Protein AF-A0A846UA89-F1 (afdb_monomer_lite)

Sequence (80 aa):
MQPKAIAHPTDSRLLNRAREQLVDAAKDAGIELRQSNARVGPAAEHQAGRYAHARQYPCMQREIRKLRTWLGRMRPANPS

Foldseek 3Di:
DDPPCPPPQQVLVVLLVVLVVVLVVCVVVVFDFPDSCNPVSVVLSVVLVVCVVVVVVVSNVVSSVVSVVVVVSRDGPDDD

Secondary structure (DSSP, 8-state):
----------HHHHHHHHHHHHHHHHHHTTPPBS---TTHHHHHHHHHHHHHHTT-HHHHHHHHHHHHHHHHH-PBPPP-

Structure (mmCIF, N/CA/C/O backbone):
data_AF-A0A846UA89-F1
#
_entry.id   AF-A0A846UA89-F1
#
loop_
_atom_site.group_PDB
_atom_site.id
_atom_site.type_symbol
_atom_site.label_atom_id
_atom_site.label_alt_id
_atom_site.label_comp_id
_atom_site.label_asym_id
_atom_site.label_entity_id
_atom_site.label_seq_id
_atom_site.pdbx_PDB_ins_code
_atom_site.Cartn_x
_atom_site.Cartn_y
_atom_site.Cartn_z
_atom_site.occupancy
_atom_site.B_iso_or_equiv
_atom_site.auth_seq_id
_atom_site.auth_comp_id
_atom_site.auth_asym_id
_atom_site.auth_atom_id
_atom_site.pdbx_PDB_model_num
ATOM 1 N N . MET A 1 1 ? 10.192 -27.231 -19.895 1.00 56.84 1 MET A N 1
ATOM 2 C CA . MET A 1 1 ? 9.733 -26.580 -18.648 1.00 56.84 1 MET A CA 1
ATOM 3 C C . MET A 1 1 ? 9.537 -25.099 -18.936 1.00 56.84 1 MET A C 1
ATOM 5 O O . MET A 1 1 ? 10.512 -24.445 -19.280 1.00 56.84 1 MET A O 1
ATOM 9 N N . GLN A 1 2 ? 8.306 -24.580 -18.897 1.00 50.50 2 GLN A N 1
ATOM 10 C CA . GLN A 1 2 ? 8.084 -23.132 -19.012 1.00 50.50 2 GLN A CA 1
ATOM 11 C C . GLN A 1 2 ? 8.357 -22.486 -17.648 1.00 50.50 2 GLN A C 1
ATOM 13 O O . GLN A 1 2 ? 7.820 -22.985 -16.653 1.00 50.50 2 GLN A O 1
ATOM 18 N N . PRO A 1 3 ? 9.153 -21.406 -17.555 1.00 50.66 3 PRO A N 1
ATOM 19 C CA . PRO A 1 3 ? 9.249 -20.666 -16.311 1.00 50.66 3 PRO A CA 1
ATOM 20 C C . PRO A 1 3 ? 7.872 -20.051 -16.056 1.00 50.66 3 PRO A C 1
ATOM 22 O O . PRO A 1 3 ? 7.419 -19.166 -16.780 1.00 50.66 3 PRO A O 1
ATOM 25 N N . LYS A 1 4 ? 7.168 -20.569 -15.043 1.00 49.16 4 LYS A N 1
ATOM 26 C CA . LYS A 1 4 ? 5.995 -19.909 -14.474 1.00 49.16 4 LYS A CA 1
ATOM 27 C C . LYS A 1 4 ? 6.476 -18.503 -14.130 1.00 49.16 4 LYS A C 1
ATOM 29 O O . LYS A 1 4 ? 7.468 -18.371 -13.417 1.00 49.16 4 LYS A O 1
ATOM 34 N N . ALA A 1 5 ? 5.841 -17.473 -14.676 1.00 41.22 5 ALA A N 1
ATOM 35 C CA . ALA A 1 5 ? 6.143 -16.100 -14.307 1.00 41.22 5 ALA A CA 1
ATOM 36 C C . ALA A 1 5 ? 5.768 -15.919 -12.829 1.00 41.22 5 ALA A C 1
ATOM 38 O O . ALA A 1 5 ? 4.652 -15.526 -12.499 1.00 41.22 5 ALA A O 1
ATOM 39 N N . ILE A 1 6 ? 6.678 -16.283 -11.925 1.00 41.97 6 ILE A N 1
ATOM 40 C CA . ILE A 1 6 ? 6.585 -15.965 -10.510 1.00 41.97 6 ILE A CA 1
ATOM 41 C C . ILE A 1 6 ? 6.919 -14.481 -10.455 1.00 41.97 6 ILE A C 1
ATOM 43 O O . ILE A 1 6 ? 8.072 -14.084 -10.310 1.00 41.97 6 ILE A O 1
ATOM 47 N N . ALA A 1 7 ? 5.909 -13.648 -10.700 1.00 50.06 7 ALA A N 1
ATOM 48 C CA . ALA A 1 7 ? 6.024 -12.224 -10.468 1.00 50.06 7 ALA A CA 1
ATOM 49 C C . ALA A 1 7 ? 6.357 -12.058 -8.985 1.00 50.06 7 ALA A C 1
ATOM 51 O O . ALA A 1 7 ? 5.514 -12.333 -8.127 1.00 50.06 7 ALA A O 1
ATOM 52 N N . HIS A 1 8 ? 7.594 -11.660 -8.680 1.00 48.94 8 HIS A N 1
ATOM 53 C CA . HIS A 1 8 ? 7.937 -11.218 -7.337 1.00 48.94 8 HIS A CA 1
ATOM 54 C C . HIS A 1 8 ? 6.926 -10.129 -6.976 1.00 48.94 8 HIS A C 1
ATOM 56 O O . HIS A 1 8 ? 6.792 -9.173 -7.750 1.00 48.94 8 HIS A O 1
ATOM 62 N N . PRO A 1 9 ? 6.147 -10.288 -5.891 1.00 54.94 9 PRO A N 1
ATOM 63 C CA . PRO A 1 9 ? 5.158 -9.292 -5.534 1.00 54.94 9 PRO A CA 1
ATOM 64 C C . PRO A 1 9 ? 5.898 -7.971 -5.372 1.00 54.94 9 PRO A C 1
ATOM 66 O O . PRO A 1 9 ? 6.768 -7.838 -4.517 1.00 54.94 9 PRO A O 1
ATOM 69 N N . THR A 1 10 ? 5.598 -7.008 -6.241 1.00 65.06 10 THR A N 1
ATOM 70 C CA . THR A 1 10 ? 6.075 -5.643 -6.058 1.00 65.06 10 THR A CA 1
ATOM 71 C C . THR A 1 10 ? 5.583 -5.191 -4.689 1.00 65.06 10 THR A C 1
ATOM 73 O O . THR A 1 10 ? 4.416 -5.427 -4.359 1.00 65.06 10 THR A O 1
ATOM 76 N N . ASP A 1 11 ? 6.445 -4.549 -3.896 1.00 69.88 11 ASP A N 1
ATOM 77 C CA . ASP A 1 11 ? 6.123 -4.080 -2.541 1.00 69.88 11 ASP A CA 1
ATOM 78 C C . ASP A 1 11 ? 4.778 -3.330 -2.471 1.00 69.88 11 ASP A C 1
ATOM 80 O O . ASP A 1 11 ? 4.099 -3.349 -1.448 1.00 69.88 11 ASP A O 1
ATOM 84 N N . SER A 1 12 ? 4.338 -2.719 -3.578 1.00 71.62 12 SER A N 1
ATOM 85 C CA . SER A 1 12 ? 3.028 -2.081 -3.729 1.00 71.62 12 SER A CA 1
ATOM 86 C C . SER A 1 12 ? 1.837 -2.987 -3.394 1.00 71.62 12 SER A C 1
ATOM 88 O O . SER A 1 12 ? 0.917 -2.525 -2.723 1.00 71.62 12 SER A O 1
ATOM 90 N N . ARG A 1 13 ? 1.844 -4.262 -3.804 1.00 78.31 13 ARG A N 1
ATOM 91 C CA . ARG A 1 13 ? 0.749 -5.210 -3.535 1.00 78.31 13 ARG A CA 1
ATOM 92 C C . ARG A 1 13 ? 0.689 -5.590 -2.060 1.00 78.31 13 ARG A C 1
ATOM 94 O O . ARG A 1 13 ? -0.388 -5.614 -1.469 1.00 78.31 13 ARG A O 1
ATOM 101 N N . LEU A 1 14 ? 1.852 -5.832 -1.452 1.00 82.38 14 LEU A N 1
ATOM 102 C CA . LEU A 1 14 ? 1.958 -6.123 -0.022 1.00 82.38 14 LEU A CA 1
ATOM 103 C C . LEU A 1 14 ? 1.503 -4.920 0.816 1.00 82.38 14 LEU A C 1
ATOM 105 O O . LEU A 1 14 ? 0.733 -5.079 1.758 1.00 82.38 14 LEU A O 1
ATOM 109 N N . LEU A 1 15 ? 1.911 -3.708 0.431 1.00 78.81 15 LEU A N 1
ATOM 110 C CA . LEU A 1 15 ? 1.494 -2.467 1.087 1.00 78.81 15 LEU A CA 1
ATOM 111 C C . LEU A 1 15 ? -0.004 -2.190 0.920 1.00 78.81 15 LEU A C 1
ATOM 113 O O . LEU A 1 15 ? -0.647 -1.720 1.858 1.00 78.81 15 LEU A O 1
ATOM 117 N N . ASN A 1 16 ? -0.576 -2.495 -0.249 1.00 80.81 16 ASN A N 1
ATOM 118 C CA . ASN A 1 16 ? -2.014 -2.384 -0.478 1.00 80.81 16 ASN A CA 1
ATOM 119 C C . ASN A 1 16 ? -2.788 -3.342 0.440 1.00 80.81 16 ASN A C 1
ATOM 121 O O . ASN A 1 16 ? -3.715 -2.923 1.132 1.00 80.81 16 ASN A O 1
ATOM 125 N N . ARG A 1 17 ? -2.328 -4.594 0.532 1.00 84.19 17 ARG A N 1
ATOM 126 C CA . ARG A 1 17 ? -2.921 -5.622 1.392 1.00 84.19 17 ARG A CA 1
ATOM 127 C C . ARG A 1 17 ? -2.778 -5.317 2.885 1.00 84.19 17 ARG A C 1
ATOM 129 O O . ARG A 1 17 ? -3.691 -5.600 3.653 1.00 84.19 17 ARG A O 1
ATOM 136 N N . ALA A 1 18 ? -1.652 -4.744 3.307 1.00 84.38 18 ALA A N 1
ATOM 137 C CA . ALA A 1 18 ? -1.455 -4.287 4.682 1.00 84.38 18 ALA A CA 1
ATOM 138 C C . ALA A 1 18 ? -2.410 -3.136 5.033 1.00 84.38 18 ALA A C 1
ATOM 140 O O . ALA A 1 18 ? -2.956 -3.099 6.132 1.00 84.38 18 ALA A O 1
ATOM 141 N N . ARG A 1 19 ? -2.666 -2.226 4.083 1.00 82.38 19 ARG A N 1
ATOM 142 C CA . ARG A 1 19 ? -3.656 -1.158 4.260 1.00 82.38 19 ARG A CA 1
ATOM 143 C C . ARG A 1 19 ? -5.071 -1.715 4.419 1.00 82.38 19 ARG A C 1
ATOM 145 O O . ARG A 1 19 ? -5.780 -1.259 5.304 1.00 82.38 19 ARG A O 1
ATOM 152 N N . GLU A 1 20 ? -5.480 -2.657 3.567 1.00 83.75 20 GLU A N 1
ATOM 153 C CA . GLU A 1 20 ? -6.795 -3.314 3.667 1.00 83.75 20 GLU A CA 1
ATOM 154 C C . GLU A 1 20 ? -6.998 -3.916 5.059 1.00 83.75 20 GLU A C 1
ATOM 156 O O . GLU A 1 20 ? -7.952 -3.559 5.739 1.00 83.75 20 GLU A O 1
ATOM 161 N N . GLN A 1 21 ? -6.031 -4.711 5.527 1.00 86.00 21 GLN A N 1
ATOM 162 C CA . GLN A 1 21 ? -6.073 -5.311 6.863 1.00 86.00 21 GLN A CA 1
ATOM 163 C C . GLN A 1 21 ? -6.153 -4.270 7.985 1.00 86.00 21 GLN A C 1
ATOM 165 O O . GLN A 1 21 ? -6.893 -4.466 8.940 1.00 86.00 21 GLN A O 1
ATOM 170 N N . LEU A 1 22 ? -5.423 -3.155 7.878 1.00 81.75 22 LEU A N 1
ATOM 171 C CA . LEU A 1 22 ? -5.481 -2.084 8.876 1.00 81.75 22 LEU A CA 1
ATOM 172 C C . LEU A 1 22 ? -6.860 -1.406 8.909 1.00 81.75 22 LEU A C 1
ATOM 174 O O . LEU A 1 22 ? -7.365 -1.078 9.979 1.00 81.75 22 LEU A O 1
ATOM 178 N N . VAL A 1 23 ? -7.463 -1.179 7.739 1.00 82.06 23 VAL A N 1
ATOM 179 C CA . VAL A 1 23 ? -8.797 -0.574 7.631 1.00 82.06 23 VAL A CA 1
ATOM 180 C C . VAL A 1 23 ? -9.861 -1.511 8.191 1.00 82.06 23 VAL A C 1
ATOM 182 O O . VAL A 1 23 ? -10.747 -1.044 8.901 1.00 82.06 23 VAL A O 1
ATOM 185 N N . ASP A 1 24 ? -9.773 -2.805 7.896 1.00 84.44 24 ASP A N 1
ATOM 186 C CA . ASP A 1 24 ? -10.715 -3.797 8.412 1.00 84.44 24 ASP A CA 1
ATOM 187 C C . ASP A 1 24 ? -10.565 -3.958 9.931 1.00 84.44 24 ASP A C 1
ATOM 189 O O . ASP A 1 24 ? -11.552 -3.828 10.648 1.00 84.44 24 ASP A O 1
ATOM 193 N N . ALA A 1 25 ? -9.334 -4.054 10.448 1.00 84.38 25 ALA A N 1
ATOM 194 C CA . ALA A 1 25 ? -9.081 -4.085 11.890 1.00 84.38 25 ALA A CA 1
ATOM 195 C C . ALA A 1 25 ? -9.590 -2.825 12.617 1.00 84.38 25 ALA A C 1
ATOM 197 O O . ALA A 1 25 ? -10.094 -2.911 13.735 1.00 84.38 25 ALA A O 1
ATOM 198 N N . ALA A 1 26 ? -9.483 -1.644 11.997 1.00 80.00 26 ALA A N 1
ATOM 199 C CA . ALA A 1 26 ? -10.013 -0.411 12.575 1.00 80.00 26 ALA A CA 1
ATOM 200 C C . ALA A 1 26 ? -11.549 -0.391 12.605 1.00 80.00 26 ALA A C 1
ATOM 202 O O . ALA A 1 26 ? -12.126 0.063 13.591 1.00 80.00 26 ALA A O 1
ATOM 203 N N . LYS A 1 27 ? -12.212 -0.912 11.562 1.00 80.75 27 LYS A N 1
ATOM 204 C CA . LYS A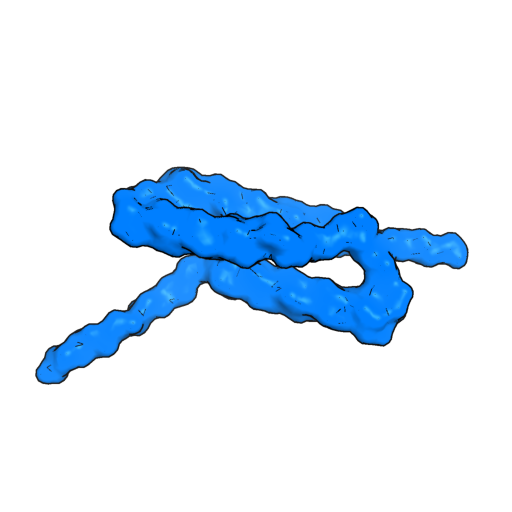 1 27 ? -13.675 -1.068 11.547 1.00 80.75 27 LYS A CA 1
ATOM 205 C C . LYS A 1 27 ? -14.144 -2.046 12.616 1.00 80.75 27 LYS A C 1
ATOM 207 O O . LYS A 1 27 ? -15.086 -1.724 13.331 1.00 80.75 27 LYS A O 1
ATOM 212 N N . ASP A 1 28 ? -13.469 -3.187 12.747 1.00 83.12 28 ASP A N 1
ATOM 213 C CA . ASP A 1 28 ? -13.784 -4.199 13.761 1.00 83.12 28 ASP A CA 1
ATOM 214 C C . ASP A 1 28 ? -13.618 -3.639 15.180 1.00 83.12 28 ASP A C 1
ATOM 216 O O . ASP A 1 28 ? -14.411 -3.933 16.070 1.00 83.12 28 ASP A O 1
ATOM 220 N N . ALA A 1 29 ? -12.625 -2.770 15.382 1.00 82.81 29 ALA A N 1
ATOM 221 C CA . ALA A 1 29 ? -12.408 -2.067 16.642 1.00 82.81 29 ALA A CA 1
ATOM 222 C C . ALA A 1 29 ? -13.360 -0.871 16.870 1.00 82.81 29 ALA A C 1
ATOM 224 O O . ALA A 1 29 ? -13.268 -0.221 17.911 1.00 82.81 29 ALA A O 1
ATOM 225 N N . GLY A 1 30 ? -14.239 -0.535 15.916 1.00 79.38 30 GLY A N 1
ATOM 226 C CA . GLY A 1 30 ? -15.111 0.645 15.994 1.00 79.38 30 GLY A CA 1
ATOM 227 C C . GLY A 1 30 ? -14.356 1.980 15.959 1.00 79.38 30 GLY A C 1
ATOM 228 O O . GLY A 1 30 ? -14.885 3.009 16.372 1.00 79.38 30 GLY A O 1
ATOM 229 N N . ILE A 1 31 ? -13.107 1.973 15.487 1.00 77.94 31 ILE A N 1
ATOM 230 C CA . ILE A 1 31 ? -12.237 3.144 15.424 1.00 77.94 31 ILE A CA 1
ATOM 231 C C . ILE A 1 31 ? -12.414 3.817 14.066 1.00 77.94 31 ILE A C 1
ATOM 233 O O . ILE A 1 31 ? -12.044 3.278 13.019 1.00 77.94 31 ILE A O 1
ATOM 237 N N . GLU A 1 32 ? -12.892 5.058 14.077 1.00 70.38 32 GLU A N 1
ATOM 238 C CA . GLU A 1 32 ? -12.921 5.863 12.864 1.00 70.38 32 GLU A CA 1
ATOM 239 C C . GLU A 1 32 ? -11.499 6.276 12.456 1.00 70.38 32 GLU A C 1
ATOM 241 O O . GLU A 1 32 ? -10.776 6.995 13.153 1.00 70.38 32 GLU A O 1
ATOM 246 N N . LEU A 1 33 ? -11.065 5.821 11.281 1.00 69.94 33 LEU A N 1
ATOM 247 C CA . LEU A 1 33 ? -9.830 6.302 10.676 1.00 69.94 33 LEU A CA 1
ATOM 248 C C . LEU A 1 33 ? -10.094 7.659 10.030 1.00 69.94 33 LEU A C 1
ATOM 250 O O . LEU A 1 33 ? -10.807 7.749 9.031 1.00 69.94 33 LEU A O 1
ATOM 254 N N . ARG A 1 34 ? -9.424 8.705 10.532 1.00 67.12 34 ARG A N 1
ATOM 255 C CA . ARG A 1 34 ? -9.487 10.073 9.980 1.00 67.12 34 ARG A CA 1
ATOM 256 C C . ARG A 1 34 ? -9.259 10.115 8.464 1.00 67.12 34 ARG A C 1
ATOM 258 O O . ARG A 1 34 ? -9.788 10.987 7.781 1.00 67.12 34 ARG A O 1
ATOM 265 N N . GLN A 1 35 ? -8.446 9.194 7.940 1.00 71.25 35 GLN A N 1
ATOM 266 C CA . GLN A 1 35 ? -8.236 8.996 6.507 1.00 71.25 35 GLN A CA 1
ATOM 267 C C . GLN A 1 35 ? -8.079 7.504 6.191 1.00 71.25 35 GLN A C 1
ATOM 269 O O . GLN A 1 35 ? -7.016 6.927 6.402 1.00 71.25 35 GLN A O 1
ATOM 274 N N . SER A 1 36 ? -9.117 6.878 5.632 1.00 65.69 36 SER A N 1
ATOM 275 C CA . SER A 1 36 ? -9.079 5.461 5.229 1.00 65.69 36 SER A CA 1
ATOM 276 C C . SER A 1 36 ? -8.287 5.206 3.938 1.00 65.69 36 SER A C 1
ATOM 278 O O . SER A 1 36 ? -7.922 4.069 3.657 1.00 65.69 36 SER A O 1
ATOM 280 N N . ASN A 1 37 ? -8.019 6.246 3.129 1.00 66.19 37 ASN A N 1
ATOM 281 C CA . ASN A 1 37 ? -7.326 6.187 1.825 1.00 66.19 37 ASN A CA 1
ATOM 282 C C . ASN A 1 37 ? -7.793 5.038 0.899 1.00 66.19 37 ASN A C 1
ATOM 284 O O . ASN A 1 37 ? -7.066 4.624 -0.009 1.00 66.19 37 ASN A O 1
ATOM 288 N N . ALA A 1 38 ? -9.022 4.544 1.095 1.00 67.06 38 ALA A N 1
ATOM 289 C CA . ALA A 1 38 ? -9.528 3.318 0.481 1.00 67.06 38 ALA A CA 1
ATOM 290 C C . ALA A 1 38 ? -9.611 3.404 -1.051 1.00 67.06 38 ALA A C 1
ATOM 292 O O . ALA A 1 38 ? -9.431 2.404 -1.736 1.00 67.06 38 ALA A O 1
ATOM 293 N N . ARG A 1 39 ? -9.821 4.610 -1.594 1.00 65.31 39 ARG A N 1
ATOM 294 C CA . ARG A 1 39 ? -9.873 4.863 -3.045 1.00 65.31 39 ARG A CA 1
ATOM 295 C C . ARG A 1 39 ? -8.497 5.040 -3.686 1.00 65.31 39 ARG A C 1
ATOM 297 O O . ARG A 1 39 ? -8.306 4.664 -4.836 1.00 65.31 39 ARG A O 1
ATOM 304 N N . VAL A 1 40 ? -7.544 5.628 -2.963 1.00 73.06 40 VAL A N 1
ATOM 305 C CA . VAL A 1 40 ? -6.245 6.036 -3.536 1.00 73.06 40 VAL A CA 1
ATOM 306 C C . VAL A 1 40 ? -5.248 4.877 -3.550 1.00 73.06 40 VAL A C 1
ATOM 308 O O . VAL A 1 40 ? -4.368 4.794 -4.399 1.00 73.06 40 VAL A O 1
ATOM 311 N N . GLY A 1 41 ? -5.432 3.936 -2.635 1.00 75.00 41 GLY A N 1
ATOM 312 C CA . GLY A 1 41 ? -4.616 2.749 -2.502 1.00 75.00 41 GLY A CA 1
ATOM 313 C C . GLY A 1 41 ? -4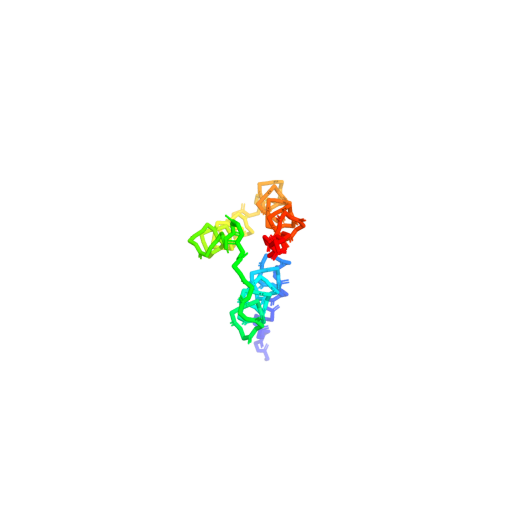.572 1.795 -3.701 1.00 75.00 41 GLY A C 1
ATOM 314 O O . GLY A 1 41 ? -3.477 1.510 -4.186 1.00 75.00 41 GLY A O 1
ATOM 315 N N . PRO A 1 42 ? -5.725 1.325 -4.212 1.00 77.56 42 PRO A N 1
ATOM 316 C CA . PRO A 1 42 ? -5.766 0.434 -5.373 1.00 77.56 42 PRO A CA 1
ATOM 317 C C . PRO A 1 42 ? -5.248 1.114 -6.648 1.00 77.56 42 PRO A C 1
ATOM 319 O O . PRO A 1 42 ? -4.573 0.491 -7.465 1.00 77.56 42 PRO A O 1
ATOM 322 N N . ALA A 1 43 ? -5.505 2.419 -6.799 1.00 82.69 43 ALA A N 1
ATOM 323 C CA . ALA A 1 43 ? -4.974 3.214 -7.905 1.00 82.69 43 ALA A CA 1
ATOM 324 C C . ALA A 1 43 ? -3.438 3.296 -7.861 1.00 82.69 43 ALA A C 1
ATOM 326 O O . ALA A 1 43 ? -2.779 3.099 -8.883 1.00 82.69 43 ALA A O 1
ATOM 327 N N . ALA A 1 44 ? -2.869 3.521 -6.674 1.00 79.56 44 ALA A N 1
ATOM 328 C CA . ALA A 1 44 ? -1.427 3.540 -6.450 1.00 79.56 44 ALA A CA 1
ATOM 329 C C . ALA A 1 44 ? -0.774 2.167 -6.708 1.00 79.56 44 ALA A C 1
ATOM 331 O O . ALA A 1 44 ? 0.284 2.096 -7.334 1.00 79.56 44 ALA A O 1
ATOM 332 N N . GLU A 1 45 ? -1.412 1.062 -6.299 1.00 80.69 45 GLU A N 1
ATOM 333 C CA . GLU A 1 45 ? -0.940 -0.294 -6.619 1.00 80.69 45 GLU A CA 1
ATOM 334 C C . GLU A 1 45 ? -0.909 -0.531 -8.134 1.00 80.69 45 GLU A C 1
ATOM 336 O O . GLU A 1 45 ? 0.112 -0.957 -8.682 1.00 80.69 45 GLU A O 1
ATOM 341 N N . HIS A 1 46 ? -2.009 -0.214 -8.819 1.00 83.31 46 HIS A N 1
ATOM 342 C CA . HIS A 1 46 ? -2.130 -0.419 -10.257 1.00 83.31 46 HIS A CA 1
ATOM 343 C C . HIS A 1 46 ? -1.103 0.418 -11.034 1.00 83.31 46 HIS A C 1
ATOM 345 O O . HIS A 1 46 ? -0.460 -0.074 -11.964 1.00 83.31 46 HIS A O 1
ATOM 351 N N . GLN A 1 47 ? -0.895 1.670 -10.624 1.00 83.94 47 GLN A N 1
ATOM 352 C CA . GLN A 1 47 ? 0.085 2.557 -11.239 1.00 83.94 47 GLN A CA 1
ATOM 353 C C . GLN A 1 47 ? 1.527 2.090 -10.985 1.00 83.94 47 GLN A C 1
ATOM 355 O O . GLN A 1 47 ? 2.350 2.125 -11.900 1.00 83.94 47 GLN A O 1
ATOM 360 N N . ALA A 1 48 ? 1.832 1.579 -9.787 1.00 82.75 48 ALA A N 1
ATOM 361 C CA . ALA A 1 48 ? 3.123 0.955 -9.503 1.00 82.75 48 ALA A CA 1
ATOM 362 C C . ALA A 1 48 ? 3.377 -0.261 -10.414 1.00 82.75 48 ALA A C 1
ATOM 364 O O . ALA A 1 48 ? 4.479 -0.399 -10.943 1.00 82.75 48 ALA A O 1
ATOM 365 N N . GLY A 1 49 ? 2.351 -1.082 -10.674 1.00 81.44 49 GLY A N 1
ATOM 366 C CA . GLY A 1 49 ? 2.424 -2.195 -11.627 1.00 81.44 49 GLY A CA 1
ATOM 367 C C . GLY A 1 49 ? 2.696 -1.742 -13.067 1.00 81.44 49 GLY A C 1
ATOM 368 O O . GLY A 1 49 ? 3.544 -2.320 -13.748 1.00 81.44 49 GLY A O 1
ATOM 369 N N . ARG A 1 50 ? 2.052 -0.656 -13.518 1.00 85.44 50 ARG A N 1
ATOM 370 C CA . ARG A 1 50 ? 2.311 -0.054 -14.841 1.00 85.44 50 ARG A CA 1
ATOM 371 C C . ARG A 1 50 ? 3.742 0.471 -14.966 1.00 85.44 50 ARG A C 1
ATOM 373 O O . ARG A 1 50 ? 4.393 0.221 -15.977 1.00 85.44 50 ARG A O 1
ATOM 380 N N . TYR A 1 51 ? 4.258 1.146 -13.938 1.00 86.56 51 TYR A N 1
ATOM 381 C CA . TYR A 1 51 ? 5.644 1.620 -13.928 1.00 86.56 51 TYR A CA 1
ATOM 382 C C . TYR A 1 51 ? 6.658 0.478 -13.883 1.00 86.56 51 TYR A C 1
ATOM 384 O O . TYR A 1 51 ? 7.681 0.561 -14.560 1.00 86.56 51 TYR A O 1
ATOM 392 N N . ALA A 1 52 ? 6.371 -0.597 -13.146 1.00 81.56 52 ALA A N 1
ATOM 393 C CA . ALA A 1 52 ? 7.197 -1.800 -13.148 1.00 81.56 52 ALA A CA 1
ATOM 394 C C . ALA A 1 52 ? 7.249 -2.436 -14.546 1.00 81.56 52 ALA A C 1
ATOM 396 O O . ALA A 1 52 ? 8.335 -2.745 -15.038 1.00 81.56 52 ALA A O 1
ATOM 397 N N . HIS A 1 53 ? 6.097 -2.554 -15.218 1.00 82.94 53 HIS A N 1
ATOM 398 C CA . HIS A 1 53 ? 6.012 -3.078 -16.583 1.00 82.94 53 HIS A CA 1
ATOM 399 C C . HIS A 1 53 ? 6.796 -2.218 -17.587 1.00 82.94 53 HIS A C 1
ATOM 401 O O . HIS A 1 53 ? 7.547 -2.743 -18.403 1.00 82.94 53 HIS A O 1
ATOM 407 N N . ALA A 1 54 ? 6.708 -0.892 -17.463 1.00 87.69 54 ALA A N 1
ATOM 408 C CA . ALA A 1 54 ? 7.472 0.055 -18.273 1.00 87.69 54 ALA A CA 1
ATOM 409 C C . ALA A 1 54 ? 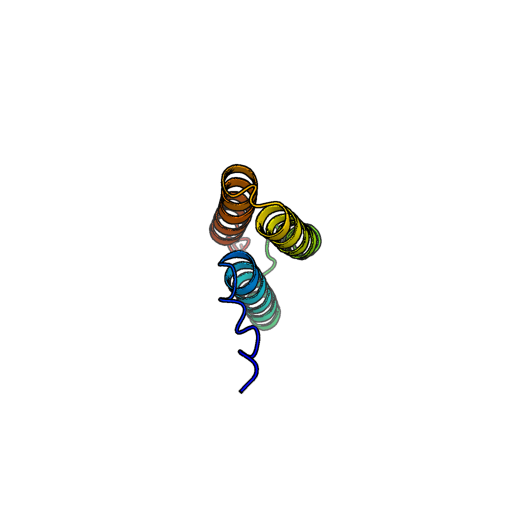8.957 0.188 -17.861 1.00 87.69 54 ALA A C 1
ATOM 411 O O . ALA A 1 54 ? 9.665 1.028 -18.415 1.00 87.69 54 ALA A O 1
ATOM 412 N N . ARG A 1 55 ? 9.439 -0.589 -16.873 1.00 84.00 55 ARG A N 1
ATOM 4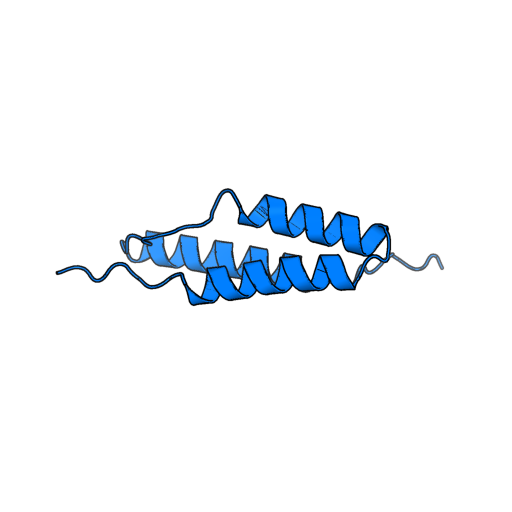13 C CA . ARG A 1 55 ? 10.791 -0.495 -16.275 1.00 84.00 55 ARG A CA 1
ATOM 414 C C . ARG A 1 55 ? 11.128 0.895 -15.707 1.00 84.00 55 ARG A C 1
ATOM 416 O O . ARG A 1 55 ? 12.291 1.243 -15.516 1.00 84.00 55 ARG A O 1
ATOM 423 N N . GLN A 1 56 ? 10.108 1.686 -15.376 1.00 86.81 56 GLN A N 1
ATOM 424 C CA . GLN A 1 56 ? 10.218 3.011 -14.763 1.00 86.81 56 GLN A CA 1
ATOM 425 C C . GLN A 1 56 ? 10.289 2.909 -13.234 1.00 86.81 56 GLN A C 1
ATOM 427 O O . GLN A 1 56 ? 9.454 3.447 -12.500 1.00 86.81 56 GLN A O 1
ATOM 432 N N . TYR A 1 57 ? 11.317 2.225 -12.733 1.00 81.19 57 TYR A N 1
ATOM 433 C CA . TYR A 1 57 ? 11.492 1.978 -11.300 1.00 81.19 57 TYR A CA 1
ATOM 434 C C . TYR A 1 57 ? 11.489 3.249 -10.424 1.00 81.19 57 TYR A C 1
ATOM 436 O O . TYR A 1 57 ? 10.870 3.214 -9.363 1.00 81.19 57 TYR A O 1
ATOM 444 N N . PRO A 1 58 ? 12.055 4.407 -10.827 1.00 86.62 58 PRO A N 1
ATOM 445 C CA . PRO A 1 58 ? 11.978 5.624 -10.010 1.00 86.62 58 PRO A CA 1
ATOM 446 C C . PRO A 1 58 ? 10.540 6.114 -9.766 1.00 86.62 58 PRO A C 1
ATOM 448 O O . PRO A 1 58 ? 10.220 6.576 -8.669 1.00 86.62 58 PRO A O 1
ATOM 451 N N . CYS A 1 59 ? 9.656 5.985 -10.761 1.00 85.19 59 CYS A N 1
ATOM 452 C CA . CYS A 1 59 ? 8.238 6.327 -10.630 1.00 85.19 59 CYS A CA 1
ATOM 453 C C . CYS A 1 59 ? 7.500 5.312 -9.750 1.00 85.19 59 CYS A C 1
ATOM 455 O O . CYS A 1 59 ? 6.727 5.705 -8.877 1.00 85.19 59 CYS A O 1
AT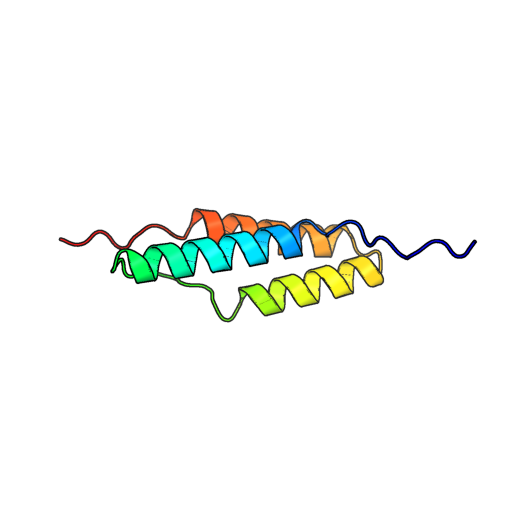OM 457 N N . MET A 1 60 ?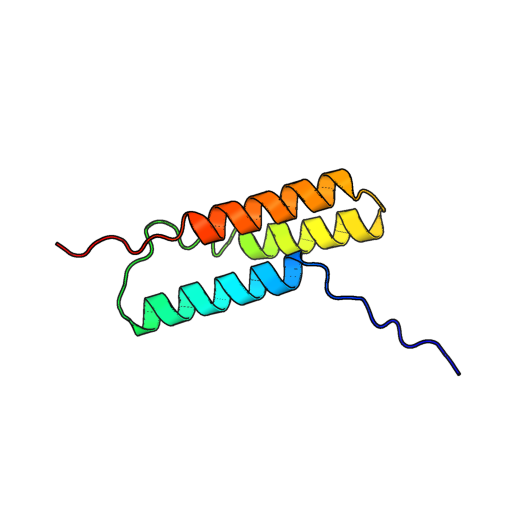 7.813 4.022 -9.905 1.00 84.88 60 MET A N 1
ATOM 458 C CA . MET A 1 60 ? 7.307 2.953 -9.039 1.00 84.88 60 MET A CA 1
ATOM 459 C C . MET A 1 60 ? 7.659 3.206 -7.563 1.00 84.88 60 MET A C 1
ATOM 461 O O . MET A 1 60 ? 6.780 3.175 -6.701 1.00 84.88 60 MET A O 1
ATOM 465 N N . GLN A 1 61 ? 8.919 3.546 -7.267 1.00 83.00 61 GLN A N 1
ATOM 466 C CA . GLN A 1 61 ? 9.380 3.818 -5.901 1.00 83.00 61 GLN A CA 1
ATOM 467 C C . GLN A 1 61 ? 8.663 5.019 -5.265 1.00 83.00 61 GLN A C 1
ATOM 469 O O . GLN A 1 61 ? 8.407 5.014 -4.060 1.00 83.00 61 GLN A O 1
ATOM 474 N N . ARG A 1 62 ? 8.300 6.045 -6.050 1.00 86.69 62 ARG A N 1
ATOM 475 C CA . ARG A 1 62 ? 7.511 7.187 -5.551 1.00 86.69 62 ARG A CA 1
ATOM 476 C C . ARG A 1 62 ? 6.121 6.754 -5.101 1.00 86.69 62 ARG A C 1
ATOM 478 O O . ARG A 1 62 ? 5.667 7.192 -4.047 1.00 86.69 62 ARG A O 1
ATOM 485 N N . GLU A 1 63 ? 5.474 5.882 -5.864 1.00 84.25 63 GLU A N 1
ATOM 486 C CA . GLU A 1 63 ? 4.131 5.396 -5.549 1.00 84.25 63 GLU A CA 1
ATOM 487 C C . GLU A 1 63 ? 4.137 4.473 -4.319 1.00 84.25 63 GLU A C 1
ATOM 489 O O . GLU A 1 63 ? 3.331 4.639 -3.403 1.00 84.25 63 GLU A O 1
ATOM 494 N N . ILE A 1 64 ? 5.146 3.604 -4.212 1.00 83.00 64 ILE A N 1
ATOM 495 C CA . ILE A 1 64 ? 5.412 2.793 -3.013 1.00 83.00 64 ILE A CA 1
ATOM 496 C C . ILE A 1 64 ? 5.641 3.686 -1.783 1.00 83.00 64 ILE A C 1
ATOM 498 O O . ILE A 1 64 ? 5.114 3.417 -0.700 1.00 83.00 64 ILE A O 1
ATOM 502 N N . ARG A 1 65 ? 6.393 4.784 -1.927 1.00 84.88 65 ARG A N 1
ATOM 503 C CA . ARG A 1 65 ? 6.643 5.723 -0.825 1.00 84.88 65 ARG A CA 1
ATOM 504 C C . ARG A 1 65 ? 5.357 6.408 -0.357 1.00 84.88 65 ARG A C 1
ATOM 506 O O . ARG A 1 65 ? 5.169 6.530 0.850 1.00 84.88 65 ARG A O 1
ATOM 513 N N . LYS A 1 66 ? 4.452 6.780 -1.271 1.00 82.50 66 LYS A N 1
ATOM 514 C CA . LYS A 1 66 ? 3.124 7.319 -0.918 1.00 82.50 66 LYS A CA 1
ATOM 515 C C . LYS A 1 66 ? 2.295 6.306 -0.134 1.00 82.50 66 LYS A C 1
ATOM 517 O O . LYS A 1 66 ? 1.757 6.667 0.909 1.00 82.50 66 LYS A O 1
ATOM 522 N N . LEU A 1 67 ? 2.257 5.046 -0.580 1.00 80.19 67 LEU A N 1
ATOM 523 C CA . LEU A 1 67 ? 1.562 3.964 0.127 1.00 80.19 67 LEU A CA 1
ATOM 524 C C . LEU A 1 67 ? 2.088 3.800 1.562 1.00 80.19 67 LEU A C 1
ATOM 526 O O . LEU A 1 67 ? 1.295 3.745 2.500 1.00 80.19 67 LEU A O 1
ATOM 530 N N . ARG A 1 68 ? 3.416 3.819 1.754 1.00 80.81 68 ARG A N 1
ATOM 531 C CA . ARG A 1 68 ? 4.045 3.788 3.089 1.00 80.81 68 ARG A CA 1
ATOM 532 C C . ARG A 1 68 ? 3.682 5.007 3.938 1.00 80.81 68 ARG A C 1
ATOM 534 O O . ARG A 1 68 ? 3.402 4.865 5.124 1.00 80.81 68 ARG A O 1
ATOM 541 N N . THR A 1 69 ? 3.673 6.203 3.351 1.00 83.88 69 THR A N 1
ATOM 542 C CA . THR A 1 69 ? 3.281 7.429 4.060 1.00 83.88 69 THR A CA 1
ATOM 543 C C . THR A 1 69 ? 1.813 7.402 4.475 1.00 83.88 69 THR A C 1
ATOM 545 O O . THR A 1 69 ? 1.501 7.819 5.585 1.00 83.88 69 THR A O 1
ATOM 548 N N . TRP A 1 70 ? 0.909 6.911 3.627 1.00 80.31 70 TRP A N 1
ATOM 549 C CA . TRP A 1 70 ? -0.505 6.780 3.981 1.00 80.31 70 TRP A CA 1
ATOM 550 C C . TRP A 1 70 ? -0.720 5.765 5.090 1.00 80.31 70 TRP A C 1
ATOM 552 O O . TRP A 1 70 ? -1.447 6.080 6.024 1.00 80.31 70 TRP A O 1
ATOM 562 N N . LEU A 1 71 ? -0.036 4.619 5.036 1.00 75.56 71 LEU A N 1
ATOM 563 C CA . LEU A 1 71 ? -0.052 3.636 6.118 1.00 75.56 71 LEU A CA 1
ATOM 564 C C . LEU A 1 71 ? 0.399 4.271 7.446 1.00 75.56 71 LEU A C 1
ATOM 566 O O . LEU A 1 71 ? -0.284 4.140 8.451 1.00 75.56 71 LEU A O 1
ATOM 570 N N . GLY A 1 72 ? 1.497 5.038 7.444 1.00 77.88 72 GLY A N 1
ATOM 571 C CA . GLY A 1 72 ? 1.983 5.730 8.646 1.00 77.88 72 GLY A CA 1
ATOM 572 C C . GLY A 1 72 ? 1.100 6.893 9.123 1.00 77.88 72 GLY A C 1
ATOM 573 O O . GLY A 1 72 ? 1.155 7.265 10.291 1.00 77.88 72 GLY A O 1
ATOM 574 N N . ARG A 1 73 ? 0.280 7.482 8.240 1.00 74.62 73 ARG A N 1
ATOM 575 C CA . ARG A 1 73 ? -0.678 8.551 8.583 1.00 74.62 73 ARG A CA 1
ATOM 576 C C . ARG A 1 73 ? -2.021 8.033 9.085 1.00 74.62 73 ARG A C 1
ATOM 578 O O . ARG A 1 73 ? -2.787 8.833 9.621 1.00 74.62 73 ARG A O 1
ATOM 585 N N . MET A 1 74 ? -2.320 6.746 8.911 1.00 70.50 74 MET A N 1
ATOM 586 C CA . MET A 1 74 ? -3.512 6.107 9.467 1.00 70.50 74 MET A CA 1
ATOM 587 C C . MET A 1 74 ? -3.366 5.996 10.983 1.00 70.50 74 MET A C 1
ATOM 589 O O . MET A 1 74 ? -3.057 4.948 11.537 1.00 70.50 74 MET A O 1
ATOM 593 N N . ARG A 1 75 ? -3.551 7.129 11.656 1.00 63.34 75 ARG A N 1
ATOM 594 C CA . ARG A 1 75 ? -3.676 7.201 13.102 1.00 63.34 75 ARG A CA 1
ATOM 595 C C . ARG A 1 75 ? -5.160 7.024 13.448 1.00 63.34 75 ARG A C 1
ATOM 597 O O . ARG A 1 75 ? -5.984 7.658 12.775 1.00 63.34 75 ARG A O 1
ATOM 604 N N . PRO A 1 76 ? -5.510 6.206 14.458 1.00 59.97 76 PRO A N 1
ATOM 605 C CA . PRO A 1 76 ? -6.867 6.185 14.999 1.00 59.97 76 PRO A CA 1
ATOM 606 C C . PRO A 1 76 ? -7.291 7.624 15.324 1.00 59.97 76 PRO A C 1
ATOM 608 O O . PRO A 1 76 ? -6.507 8.378 15.918 1.00 59.97 76 PRO A O 1
ATOM 611 N N . ALA A 1 77 ? -8.477 8.055 14.880 1.00 60.53 77 ALA A N 1
ATOM 612 C CA . ALA A 1 77 ? -9.047 9.284 15.416 1.00 60.53 77 ALA A CA 1
ATOM 613 C C . ALA A 1 77 ? -9.295 9.009 16.901 1.00 60.53 77 ALA A C 1
ATOM 615 O O . ALA A 1 77 ? -9.990 8.060 17.242 1.00 60.53 77 ALA A O 1
ATOM 616 N N . ASN A 1 78 ? -8.614 9.750 17.772 1.00 53.31 78 ASN A N 1
ATOM 617 C CA . ASN A 1 78 ? -8.717 9.564 19.213 1.00 53.31 78 ASN A CA 1
ATOM 618 C C . ASN A 1 78 ? -10.194 9.747 19.606 1.00 53.31 78 ASN A C 1
ATOM 620 O O . ASN A 1 78 ? -10.705 10.847 19.365 1.00 53.31 78 ASN A O 1
ATOM 624 N N . PRO A 1 79 ? -10.891 8.732 20.144 1.00 52.16 79 PRO A N 1
ATOM 625 C CA . PRO A 1 79 ? -12.187 8.980 20.744 1.00 52.16 79 PRO A CA 1
ATOM 626 C C . PRO A 1 79 ? -11.926 9.802 22.011 1.00 52.16 79 PRO A C 1
ATOM 628 O O . PRO A 1 79 ? -10.985 9.520 22.756 1.00 52.16 79 PRO A O 1
ATOM 631 N N . SER A 1 80 ? -12.665 10.900 22.160 1.00 48.31 80 SER A N 1
ATOM 632 C CA . SER A 1 80 ? -12.662 11.699 23.392 1.00 48.31 80 SER A CA 1
ATOM 633 C C . SER A 1 80 ? -13.189 10.884 24.565 1.00 48.31 80 SER A C 1
ATOM 635 O O . SER A 1 80 ? -14.060 10.022 24.316 1.00 48.31 80 SER A O 1
#

pLDDT: mean 74.37, std 12.33, range [41.22, 87.69]

Radius of gyration: 15.11 Å; chains: 1; bounding box: 27×38×42 Å